Protein AF-T0ZAV3-F1 (afdb_monomer_lite)

Organism: NCBI:txid410659

Foldseek 3Di:
DVVLVVLVVQLVVVLVVVLVVCCVDPPVVVSVVSVVLPVLLPDDCVPDDPVNNVSLVVCVVVDDDSVVSSVVSVVD

InterPro domains:
  IPR002560 Transposase IS204/IS1001/IS1096/IS1165, DDE domain [PF01610] (1-76)

Secondary structure (DSSP, 8-state):
-HHHHHHHHHHHHHHHHHHHHHHHSS-HHHHHHHHHTHHHHHS-GGG--HHHHHHHHHHHHH-SHHHHHHHHHHT-

Sequence (76 aa):
FHVVQAGVQALEKVRRQVWQDLRKLPDQDTARRFKGARWCLLKNPDDLTDDQAATLRKLKRRGGDLWRAYALKEAL

pLDDT: mean 84.02, std 4.94, range [61.59, 90.25]

Structure (mmCIF, N/CA/C/O backbone):
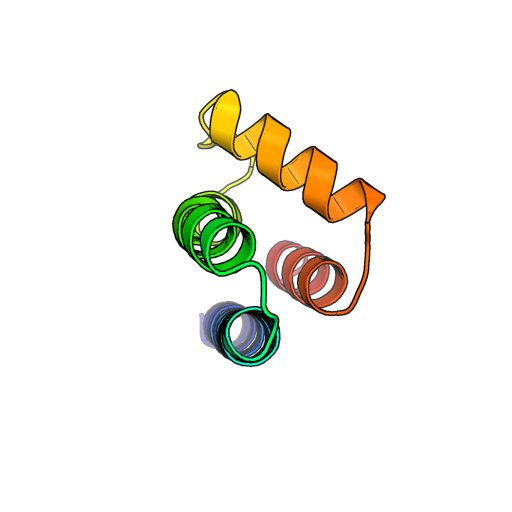data_AF-T0ZAV3-F1
#
_entry.id   AF-T0ZAV3-F1
#
loop_
_atom_site.group_PDB
_atom_site.id
_atom_site.type_symbol
_atom_site.label_atom_id
_atom_site.label_alt_id
_atom_site.label_comp_id
_atom_site.label_asym_id
_atom_site.label_entity_id
_atom_site.label_seq_id
_atom_site.pdbx_PDB_ins_code
_atom_site.Cartn_x
_atom_site.Cartn_y
_atom_site.Cartn_z
_atom_site.occupancy
_atom_site.B_iso_or_equiv
_atom_site.auth_seq_id
_atom_site.auth_comp_id
_atom_site.auth_asym_id
_atom_site.auth_atom_id
_atom_site.pdbx_PDB_model_num
ATOM 1 N N . PHE A 1 1 ? 10.058 2.150 -20.651 1.00 61.59 1 PHE A N 1
ATOM 2 C CA . PHE A 1 1 ? 9.763 3.254 -19.708 1.00 61.59 1 PHE A CA 1
ATOM 3 C C . PHE A 1 1 ? 8.269 3.460 -19.407 1.00 61.59 1 PHE A C 1
ATOM 5 O O . PHE A 1 1 ? 7.948 3.720 -18.258 1.00 61.59 1 PHE A O 1
ATOM 12 N N . HIS A 1 2 ? 7.331 3.283 -20.351 1.00 74.00 2 HIS A N 1
ATOM 13 C CA . HIS A 1 2 ? 5.891 3.517 -20.100 1.00 74.00 2 HIS A CA 1
ATOM 14 C C . HIS A 1 2 ? 5.181 2.456 -19.228 1.00 74.00 2 HIS A C 1
ATOM 16 O O . HIS A 1 2 ? 4.241 2.783 -18.507 1.00 74.00 2 HIS A O 1
ATOM 22 N N . VAL A 1 3 ? 5.636 1.198 -19.257 1.00 77.69 3 VAL A N 1
ATOM 23 C CA . VAL A 1 3 ? 4.994 0.076 -18.539 1.00 77.69 3 VAL A CA 1
ATOM 24 C C . VAL A 1 3 ? 5.133 0.213 -17.017 1.00 77.69 3 VAL A C 1
ATOM 26 O O . VAL A 1 3 ? 4.140 0.135 -16.298 1.00 77.69 3 VAL A O 1
ATOM 29 N N . VAL A 1 4 ? 6.337 0.528 -16.534 1.00 79.25 4 VAL A N 1
ATOM 30 C CA . VAL A 1 4 ? 6.602 0.779 -15.106 1.00 79.25 4 VAL A CA 1
ATOM 31 C C . VAL A 1 4 ? 5.759 1.952 -14.592 1.00 79.25 4 VAL A C 1
ATOM 33 O O . VAL A 1 4 ? 5.143 1.874 -13.529 1.00 79.25 4 VAL A O 1
ATOM 36 N N . GLN A 1 5 ? 5.645 3.027 -15.380 1.00 81.56 5 GLN A N 1
ATOM 37 C CA . GLN A 1 5 ? 4.814 4.179 -15.028 1.00 81.56 5 GLN A CA 1
ATOM 38 C C . GLN A 1 5 ? 3.326 3.806 -14.909 1.00 81.56 5 GLN A C 1
ATOM 40 O O . GLN A 1 5 ? 2.656 4.258 -13.978 1.00 81.56 5 GLN A O 1
ATOM 45 N N . ALA A 1 6 ? 2.809 2.962 -15.806 1.00 83.25 6 ALA A N 1
ATOM 46 C CA . ALA A 1 6 ? 1.437 2.464 -15.724 1.00 83.25 6 ALA A CA 1
ATOM 47 C C . ALA A 1 6 ? 1.206 1.633 -14.447 1.00 83.25 6 ALA A C 1
ATOM 49 O O . ALA A 1 6 ? 0.185 1.813 -13.779 1.00 83.25 6 ALA A O 1
ATOM 50 N N . GLY A 1 7 ? 2.179 0.803 -14.055 1.00 83.94 7 GLY A N 1
ATOM 51 C CA . GLY A 1 7 ? 2.152 0.048 -12.799 1.00 83.94 7 GLY A CA 1
ATOM 52 C C . GLY A 1 7 ? 2.079 0.950 -11.563 1.00 83.94 7 GLY A C 1
ATOM 53 O O . GLY A 1 7 ? 1.223 0.760 -10.696 1.00 83.94 7 GLY A O 1
ATOM 54 N N . VAL A 1 8 ? 2.905 1.999 -11.513 1.00 85.12 8 VAL A N 1
ATOM 55 C CA . VAL A 1 8 ? 2.883 2.990 -10.422 1.00 85.12 8 VAL A CA 1
ATOM 56 C C . VAL A 1 8 ? 1.539 3.725 -10.354 1.00 85.12 8 VAL A C 1
ATOM 58 O O . VAL A 1 8 ? 0.982 3.903 -9.269 1.00 85.12 8 VAL A O 1
ATOM 61 N N . GLN A 1 9 ? 0.978 4.124 -11.498 1.00 87.12 9 GLN A N 1
ATOM 62 C CA . GLN A 1 9 ? -0.325 4.793 -11.540 1.00 87.12 9 GLN A CA 1
ATOM 63 C C . GLN A 1 9 ? -1.469 3.877 -11.088 1.00 87.12 9 GLN A C 1
ATOM 65 O O . GLN A 1 9 ? -2.363 4.324 -10.364 1.00 87.12 9 GLN A O 1
ATOM 70 N N . ALA A 1 10 ? -1.448 2.603 -11.486 1.00 86.75 10 ALA A N 1
ATOM 71 C CA . ALA A 1 10 ? -2.428 1.616 -11.045 1.00 86.75 10 ALA A CA 1
ATOM 72 C C . ALA A 1 10 ? -2.358 1.401 -9.524 1.00 86.75 10 ALA A C 1
ATOM 74 O O . ALA A 1 10 ? -3.389 1.449 -8.848 1.00 86.75 10 ALA A O 1
ATOM 75 N N . LEU A 1 11 ? -1.149 1.265 -8.971 1.00 87.56 11 LEU A N 1
ATOM 76 C CA . LEU A 1 11 ? -0.933 1.149 -7.529 1.00 87.56 11 LEU A CA 1
ATOM 77 C C . LEU A 1 11 ? -1.473 2.368 -6.770 1.00 87.56 11 LEU A C 1
ATOM 79 O O . LEU A 1 11 ? -2.159 2.216 -5.757 1.00 87.56 11 LEU A O 1
ATOM 83 N N . GLU A 1 12 ? -1.224 3.581 -7.268 1.00 88.69 12 GLU A N 1
ATOM 84 C CA . GLU A 1 12 ? -1.697 4.804 -6.615 1.00 88.69 12 GLU A CA 1
ATOM 85 C C . GLU A 1 12 ? -3.231 4.917 -6.624 1.00 88.69 12 GLU A C 1
ATOM 87 O O . GLU A 1 12 ? -3.813 5.375 -5.635 1.00 88.69 12 GLU A O 1
ATOM 92 N N . LYS A 1 13 ? -3.905 4.446 -7.686 1.00 90.25 13 LYS A N 1
ATOM 93 C CA . LYS A 1 13 ? -5.377 4.365 -7.737 1.00 90.25 13 LYS A CA 1
ATOM 94 C C . LYS A 1 13 ? -5.921 3.436 -6.650 1.00 90.25 13 LYS A C 1
ATOM 96 O O . LYS A 1 13 ? -6.779 3.856 -5.873 1.00 90.25 13 LYS A O 1
ATOM 101 N N . VAL A 1 14 ? -5.378 2.220 -6.536 1.00 89.06 14 VAL A N 1
ATOM 102 C CA . VAL A 1 14 ? -5.794 1.247 -5.508 1.00 89.06 14 VAL A CA 1
ATOM 103 C C . VAL A 1 14 ? -5.518 1.786 -4.104 1.00 89.06 14 VAL A C 1
ATOM 105 O O . VAL A 1 14 ? -6.393 1.760 -3.240 1.00 89.06 14 VAL A O 1
ATOM 108 N N . ARG A 1 15 ? -4.335 2.369 -3.872 1.00 89.12 15 ARG A N 1
ATOM 109 C CA . ARG A 1 15 ? -3.979 2.986 -2.584 1.00 89.12 15 ARG A CA 1
ATOM 110 C C . ARG A 1 15 ? -4.952 4.099 -2.196 1.00 89.12 15 ARG A C 1
ATOM 112 O O . ARG A 1 15 ? -5.312 4.223 -1.024 1.00 89.12 15 ARG A O 1
ATOM 119 N N . ARG A 1 16 ? -5.365 4.928 -3.160 1.00 89.56 16 ARG A N 1
ATOM 120 C CA . ARG A 1 16 ? -6.307 6.030 -2.927 1.00 89.56 16 ARG A CA 1
ATOM 121 C C . ARG A 1 16 ? -7.700 5.518 -2.572 1.00 89.56 16 ARG A C 1
ATOM 123 O O . ARG A 1 16 ? -8.286 6.070 -1.645 1.00 89.56 16 ARG A O 1
ATOM 130 N N . GLN A 1 17 ? -8.174 4.467 -3.239 1.00 89.62 17 GLN A N 1
ATOM 131 C CA . GLN A 1 17 ? -9.450 3.824 -2.921 1.00 89.62 17 GLN A CA 1
ATOM 132 C C . GLN A 1 17 ? -9.447 3.268 -1.491 1.00 89.62 17 GLN A C 1
ATOM 134 O O . GLN A 1 17 ? -10.287 3.652 -0.682 1.00 89.62 17 GLN A O 1
ATOM 139 N N . VAL A 1 18 ? -8.423 2.484 -1.131 1.00 87.31 18 VAL A N 1
ATOM 140 C CA . VAL A 1 18 ? -8.283 1.936 0.230 1.00 87.31 18 VAL A CA 1
ATOM 141 C C . VAL A 1 18 ? -8.259 3.051 1.278 1.00 87.31 18 VAL A C 1
ATOM 143 O O . VAL A 1 18 ? -8.937 2.961 2.296 1.00 87.31 18 VAL A O 1
ATOM 146 N N . TRP A 1 19 ? -7.532 4.146 1.032 1.00 87.31 19 TRP A N 1
ATOM 147 C CA . TRP A 1 19 ? -7.524 5.283 1.956 1.00 87.31 19 TRP A CA 1
ATOM 148 C C . TRP A 1 19 ? -8.895 5.960 2.092 1.00 87.31 19 TRP A C 1
ATOM 150 O O . TRP A 1 19 ? -9.267 6.357 3.195 1.00 87.31 19 TRP A O 1
ATOM 160 N N . GLN A 1 20 ? -9.645 6.106 0.996 1.00 90.12 20 GLN A N 1
ATOM 161 C CA . GLN A 1 20 ? -10.999 6.665 1.031 1.00 90.12 20 GLN A CA 1
ATOM 162 C C . GLN A 1 20 ? -11.959 5.778 1.824 1.00 90.12 20 GLN A C 1
ATOM 164 O O . GLN A 1 20 ? -12.754 6.306 2.597 1.00 90.12 20 GLN A O 1
ATOM 169 N N . ASP A 1 21 ? -11.858 4.459 1.685 1.00 88.56 21 ASP A N 1
ATOM 170 C CA . ASP A 1 21 ? -12.708 3.525 2.422 1.00 88.56 21 ASP A CA 1
ATOM 171 C C . ASP A 1 21 ? -12.369 3.505 3.914 1.00 88.56 21 ASP A C 1
ATOM 173 O O . ASP A 1 21 ? -13.272 3.580 4.746 1.00 88.56 21 ASP A O 1
ATOM 177 N N . LEU A 1 22 ? -11.082 3.556 4.273 1.00 86.12 22 LEU A N 1
ATOM 178 C CA . LEU A 1 22 ? -10.660 3.688 5.672 1.00 86.12 22 LEU A CA 1
ATOM 179 C C . LEU A 1 22 ? -11.181 4.970 6.334 1.00 86.12 22 LEU A C 1
ATOM 181 O O . LEU A 1 22 ? -11.463 4.963 7.526 1.00 86.12 22 LEU A O 1
ATOM 185 N N . ARG A 1 23 ? -11.344 6.065 5.582 1.00 89.12 23 ARG A N 1
ATOM 186 C CA . ARG A 1 23 ? -11.899 7.323 6.116 1.00 89.12 23 ARG A CA 1
ATOM 187 C C . ARG A 1 23 ? -13.391 7.259 6.429 1.00 89.12 23 ARG A C 1
ATOM 189 O O . ARG A 1 23 ? -13.866 8.105 7.182 1.00 89.12 23 ARG A O 1
ATOM 196 N N . LYS A 1 24 ? -14.126 6.309 5.847 1.00 90.00 24 LYS A N 1
ATOM 197 C CA . LYS A 1 24 ? -15.554 6.100 6.135 1.00 90.00 24 LYS A CA 1
ATOM 198 C C . LYS A 1 24 ? -15.768 5.335 7.443 1.00 90.00 24 LYS A C 1
ATOM 200 O O . LYS A 1 24 ? -16.882 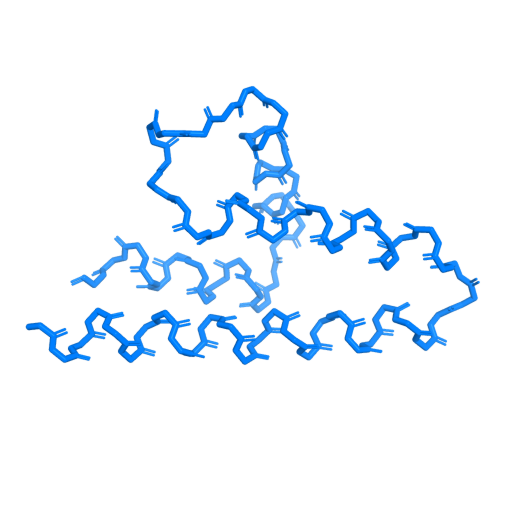5.318 7.953 1.00 90.00 24 LYS A O 1
ATOM 205 N N . LEU A 1 25 ? -14.724 4.695 7.971 1.00 86.50 25 LEU A N 1
ATOM 206 C CA . LEU A 1 25 ? -14.795 3.960 9.227 1.00 86.50 25 LEU A CA 1
ATOM 207 C C . LEU A 1 25 ? -14.761 4.918 10.433 1.00 86.50 25 LEU A C 1
ATOM 209 O 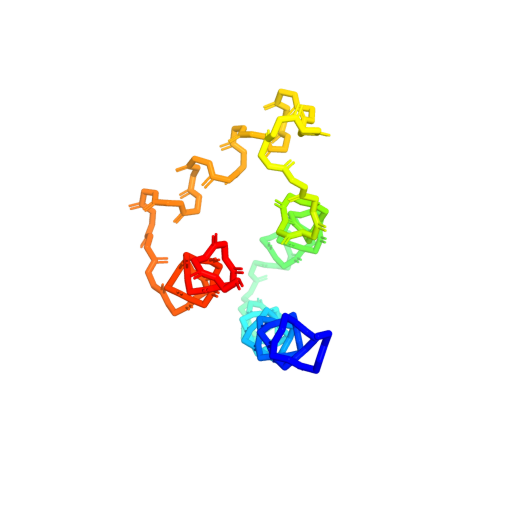O . LEU A 1 25 ? -14.182 6.003 10.341 1.00 86.50 25 LEU A O 1
ATOM 213 N N . PRO A 1 26 ? -15.329 4.521 11.588 1.00 84.75 26 PRO A N 1
ATOM 214 C CA . PRO A 1 26 ? -15.273 5.323 12.813 1.00 84.75 26 PRO A CA 1
ATOM 215 C C . PRO A 1 26 ? -13.837 5.560 13.305 1.00 84.75 26 PRO A C 1
ATOM 217 O O . PRO A 1 26 ? -13.531 6.610 13.865 1.00 84.75 26 PRO A O 1
ATOM 220 N N . ASP A 1 27 ? -12.940 4.600 13.060 1.00 86.44 27 ASP A N 1
ATOM 221 C CA . ASP A 1 27 ? -11.525 4.682 13.426 1.00 86.44 27 ASP A CA 1
ATOM 222 C C . ASP A 1 27 ? -10.719 5.502 12.402 1.00 86.44 27 ASP A C 1
ATOM 224 O O . ASP A 1 27 ? -10.122 4.990 11.448 1.00 86.44 27 ASP A O 1
ATOM 228 N N . GLN A 1 28 ? -10.679 6.812 12.636 1.00 84.69 28 GLN A N 1
ATOM 229 C CA . GLN A 1 28 ? -9.916 7.760 11.823 1.00 84.69 28 GLN A CA 1
ATOM 230 C C . GLN A 1 28 ? -8.393 7.616 11.999 1.00 84.69 28 GLN A C 1
ATOM 232 O O . GLN A 1 28 ? -7.625 8.021 11.116 1.00 84.69 28 GLN A O 1
ATOM 237 N N . ASP A 1 29 ? -7.923 7.018 13.097 1.00 83.69 29 ASP A N 1
ATOM 238 C CA . ASP A 1 29 ? -6.495 6.805 13.333 1.00 83.69 29 ASP A CA 1
ATOM 239 C C . ASP A 1 29 ? -5.936 5.712 12.427 1.00 83.69 29 ASP A C 1
ATOM 241 O O . ASP A 1 29 ? -4.807 5.830 11.935 1.00 83.69 29 ASP A O 1
ATOM 245 N N . THR A 1 30 ? -6.744 4.707 12.087 1.00 79.12 30 THR A N 1
ATOM 246 C CA . THR A 1 30 ? -6.387 3.733 11.049 1.00 79.12 30 THR A CA 1
ATOM 247 C C . THR A 1 30 ? -6.155 4.409 9.691 1.00 79.12 30 THR A C 1
ATOM 249 O O . THR A 1 30 ? -5.152 4.122 9.027 1.00 79.12 30 THR A O 1
ATOM 252 N N . ALA A 1 31 ? -6.993 5.372 9.291 1.00 81.56 31 ALA A N 1
ATOM 253 C CA . ALA A 1 31 ? -6.797 6.117 8.044 1.00 81.56 31 ALA A CA 1
ATOM 254 C C . ALA A 1 31 ? -5.531 7.002 8.067 1.00 81.56 31 ALA A C 1
ATOM 256 O O . ALA A 1 31 ? -4.827 7.108 7.053 1.00 81.56 31 ALA A O 1
ATOM 257 N N . ARG A 1 32 ? -5.201 7.616 9.215 1.00 83.06 32 ARG A N 1
ATOM 258 C CA . ARG A 1 32 ? -3.959 8.396 9.401 1.00 83.06 32 ARG A CA 1
ATOM 259 C C . ARG A 1 32 ? -2.712 7.518 9.321 1.00 83.06 32 ARG A C 1
ATOM 261 O O . ARG A 1 32 ? -1.789 7.844 8.573 1.00 83.06 32 ARG A O 1
ATOM 268 N N . ARG A 1 33 ? -2.702 6.383 10.026 1.00 79.50 33 ARG A N 1
ATOM 269 C CA . ARG A 1 33 ? -1.600 5.404 9.992 1.00 79.50 33 ARG A CA 1
ATOM 270 C C . ARG A 1 33 ? -1.392 4.856 8.579 1.00 79.50 33 ARG A C 1
ATOM 272 O O . ARG A 1 33 ? -0.261 4.791 8.104 1.00 79.50 33 ARG A O 1
ATOM 279 N N . PHE A 1 34 ? -2.478 4.551 7.867 1.00 81.38 34 PHE A N 1
ATOM 280 C CA . PHE A 1 34 ? -2.417 4.107 6.474 1.00 81.38 34 PHE A CA 1
ATOM 281 C C . PHE A 1 34 ? -1.828 5.168 5.532 1.00 81.38 34 PHE A C 1
ATOM 283 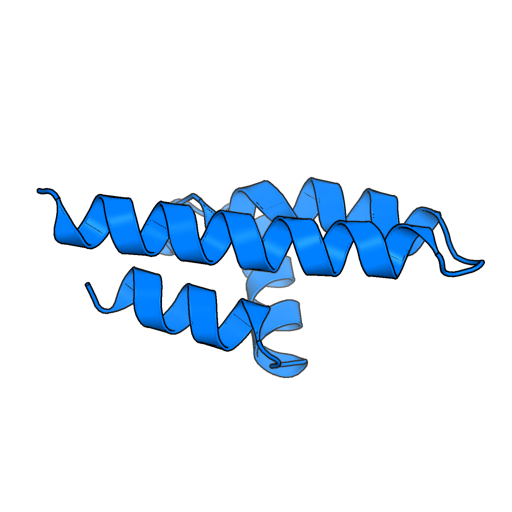O O . PHE A 1 34 ? -1.057 4.840 4.632 1.00 81.38 34 PHE A O 1
ATOM 290 N N . LYS A 1 35 ? -2.127 6.457 5.744 1.00 79.19 35 LYS A N 1
ATOM 291 C CA . LYS A 1 35 ? -1.507 7.542 4.966 1.00 79.19 35 LYS A CA 1
ATOM 292 C C . LYS A 1 35 ? 0.020 7.550 5.127 1.00 79.19 35 LYS A C 1
ATOM 294 O O . LYS A 1 35 ? 0.717 7.741 4.134 1.00 79.19 35 LYS A O 1
ATOM 299 N N . GLY A 1 36 ? 0.529 7.292 6.334 1.00 75.00 36 GLY A N 1
ATOM 300 C CA . GLY A 1 36 ? 1.967 7.149 6.601 1.00 75.00 36 GLY A CA 1
ATOM 301 C C . GLY A 1 36 ? 2.601 5.948 5.888 1.00 75.00 36 GLY A C 1
ATOM 302 O O . GLY A 1 36 ? 3.721 6.048 5.391 1.00 75.00 36 GLY A O 1
ATOM 303 N N . ALA A 1 37 ? 1.850 4.853 5.728 1.00 74.56 37 ALA A N 1
ATOM 304 C CA . ALA A 1 37 ? 2.281 3.658 4.998 1.00 74.56 37 ALA A CA 1
ATOM 305 C C . ALA A 1 37 ? 2.460 3.877 3.483 1.00 74.56 37 ALA A C 1
ATOM 307 O O . ALA A 1 37 ? 3.035 3.033 2.808 1.00 74.56 37 ALA A O 1
ATOM 308 N N . ARG A 1 38 ? 2.025 5.015 2.920 1.00 80.62 38 ARG A N 1
ATOM 309 C CA . ARG A 1 38 ? 2.239 5.352 1.499 1.00 80.62 38 ARG A CA 1
ATOM 310 C C . ARG A 1 38 ? 3.705 5.219 1.083 1.00 80.62 38 ARG A C 1
ATOM 312 O O . ARG A 1 38 ? 3.983 4.753 -0.016 1.00 80.62 38 ARG A O 1
ATOM 319 N N . TRP A 1 39 ? 4.624 5.643 1.946 1.00 75.06 39 TRP A N 1
ATOM 320 C CA . TRP A 1 39 ? 6.043 5.714 1.610 1.00 75.06 39 TRP A CA 1
ATOM 321 C C . TRP A 1 39 ? 6.680 4.347 1.366 1.00 75.06 39 TRP A C 1
ATOM 323 O O . TRP A 1 39 ? 7.594 4.267 0.554 1.00 75.06 39 TRP A O 1
ATOM 333 N N . CYS A 1 40 ? 6.177 3.273 1.987 1.00 80.88 40 CYS A N 1
ATOM 334 C CA . CYS A 1 40 ? 6.730 1.939 1.749 1.00 80.88 40 CYS A CA 1
ATOM 335 C C . CYS A 1 40 ? 6.317 1.330 0.401 1.00 80.88 40 CYS A C 1
ATOM 337 O O . CYS A 1 40 ? 6.950 0.387 -0.050 1.00 80.88 40 CYS A O 1
ATOM 339 N N . LEU A 1 41 ? 5.288 1.871 -0.259 1.00 79.56 41 LEU A N 1
ATOM 340 C CA . LEU A 1 41 ? 4.800 1.377 -1.554 1.00 79.56 41 LEU A CA 1
ATOM 341 C C . LEU A 1 41 ? 5.509 2.034 -2.753 1.00 79.56 41 LEU A C 1
ATOM 343 O O . LEU A 1 41 ? 5.455 1.520 -3.870 1.00 79.56 41 LEU A O 1
ATOM 347 N N . LEU A 1 42 ? 6.142 3.190 -2.531 1.00 78.44 42 LEU A N 1
ATOM 348 C CA . LEU A 1 42 ? 6.747 4.019 -3.581 1.00 78.44 42 LEU A CA 1
ATOM 349 C C . LEU A 1 42 ? 8.262 3.828 -3.724 1.00 78.44 42 LEU A C 1
ATOM 351 O O . LEU A 1 42 ? 8.823 4.271 -4.720 1.00 78.44 42 LEU A O 1
ATOM 355 N N . LYS A 1 43 ? 8.911 3.193 -2.748 1.00 77.94 43 LYS A N 1
ATOM 356 C CA . LYS A 1 43 ? 10.357 2.944 -2.734 1.00 77.94 43 LYS A CA 1
ATOM 357 C C . LYS A 1 43 ? 10.685 1.522 -3.186 1.00 77.94 43 LYS A C 1
ATOM 359 O O . LYS A 1 43 ? 9.812 0.654 -3.117 1.00 77.94 43 LYS A O 1
ATOM 364 N N . ASN A 1 44 ? 11.937 1.295 -3.585 1.00 76.00 44 ASN A N 1
ATOM 365 C CA . ASN A 1 44 ? 12.454 -0.062 -3.731 1.00 76.00 44 ASN A CA 1
ATOM 366 C C . ASN A 1 44 ? 12.501 -0.744 -2.354 1.00 76.00 44 ASN A C 1
ATOM 368 O O . ASN A 1 44 ? 12.737 -0.053 -1.357 1.00 76.00 44 ASN A O 1
ATOM 372 N N . PRO A 1 45 ? 12.304 -2.071 -2.275 1.00 75.94 45 PRO A N 1
ATOM 373 C CA . PRO A 1 45 ? 12.343 -2.815 -1.018 1.00 75.94 45 PRO A CA 1
ATOM 374 C C . PRO A 1 45 ? 13.638 -2.612 -0.222 1.00 75.94 45 PRO A C 1
ATOM 376 O O . PRO A 1 45 ? 13.583 -2.548 1.005 1.00 75.94 45 PRO A O 1
ATOM 379 N N . ASP A 1 46 ? 14.764 -2.455 -0.921 1.00 81.12 46 ASP A N 1
ATOM 380 C CA . ASP A 1 46 ? 16.095 -2.267 -0.329 1.00 81.12 46 ASP A CA 1
ATOM 381 C C . ASP A 1 46 ? 16.304 -0.851 0.246 1.00 81.12 46 ASP A C 1
ATOM 383 O O . ASP A 1 46 ? 17.146 -0.651 1.116 1.00 81.12 46 ASP A O 1
ATOM 387 N N . ASP A 1 47 ? 15.481 0.121 -0.171 1.00 85.44 47 ASP A N 1
ATOM 388 C CA . ASP A 1 47 ? 15.544 1.527 0.265 1.00 85.44 47 ASP A CA 1
ATOM 389 C C . ASP A 1 47 ? 14.570 1.842 1.425 1.00 85.44 47 ASP A C 1
ATOM 391 O O . ASP A 1 47 ? 14.335 3.008 1.796 1.00 85.44 47 ASP A O 1
ATOM 395 N N . LEU A 1 48 ? 13.914 0.812 1.967 1.00 86.31 48 LEU A N 1
ATOM 396 C CA . LEU A 1 48 ? 12.945 0.950 3.048 1.00 86.31 48 LEU A CA 1
ATOM 397 C C . LEU A 1 48 ? 13.647 1.092 4.397 1.00 86.31 48 LEU A C 1
ATOM 399 O O . LEU A 1 48 ? 14.535 0.322 4.740 1.00 86.31 48 LEU A O 1
ATOM 403 N N . THR A 1 49 ? 13.169 2.027 5.219 1.00 88.31 49 THR A N 1
ATOM 404 C CA . THR A 1 49 ? 13.526 2.028 6.645 1.00 88.31 49 THR A CA 1
ATOM 405 C C . THR A 1 49 ? 12.893 0.825 7.351 1.00 88.31 49 THR A C 1
ATOM 407 O O . THR A 1 49 ? 11.893 0.277 6.875 1.00 88.31 49 THR A O 1
ATOM 410 N N . ASP A 1 50 ? 13.400 0.448 8.525 1.00 86.94 50 ASP A N 1
ATOM 411 C CA . ASP A 1 50 ? 12.871 -0.691 9.292 1.00 86.94 50 ASP A CA 1
ATOM 412 C C . ASP A 1 50 ? 11.360 -0.594 9.552 1.00 86.94 50 ASP A C 1
ATOM 414 O O . ASP A 1 50 ? 10.621 -1.568 9.367 1.00 86.94 50 ASP A O 1
ATOM 418 N N . ASP A 1 51 ? 10.868 0.602 9.882 1.00 84.44 51 ASP A N 1
ATOM 419 C CA . ASP A 1 51 ? 9.440 0.870 10.082 1.00 84.44 51 ASP A CA 1
ATOM 420 C C . ASP A 1 51 ? 8.621 0.707 8.795 1.00 84.44 51 ASP A C 1
ATOM 422 O O . ASP A 1 51 ? 7.496 0.183 8.805 1.00 84.44 51 ASP A O 1
ATOM 426 N N . GLN A 1 52 ? 9.181 1.137 7.662 1.00 86.31 52 GLN A N 1
ATOM 427 C CA . GLN A 1 52 ? 8.557 0.996 6.349 1.00 86.31 52 GLN A CA 1
ATOM 428 C C . GLN A 1 52 ? 8.493 -0.479 5.946 1.00 86.31 52 GLN A C 1
ATOM 430 O O . GLN A 1 52 ? 7.427 -0.954 5.542 1.00 86.31 52 GLN A O 1
ATOM 435 N N . ALA A 1 53 ? 9.579 -1.228 6.145 1.00 87.00 53 ALA A N 1
ATOM 436 C CA . ALA A 1 53 ? 9.637 -2.663 5.903 1.00 87.00 53 ALA A CA 1
ATOM 437 C C . ALA A 1 53 ? 8.675 -3.433 6.824 1.00 87.00 53 ALA A C 1
ATOM 439 O O . ALA A 1 53 ? 7.938 -4.311 6.372 1.00 87.00 53 ALA A O 1
ATOM 440 N N . ALA A 1 54 ? 8.599 -3.087 8.113 1.00 87.38 54 ALA A N 1
ATOM 441 C CA . ALA A 1 54 ? 7.650 -3.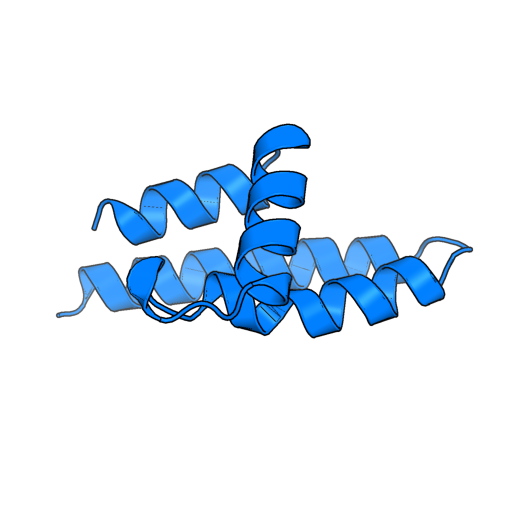686 9.051 1.00 87.38 54 ALA A CA 1
ATOM 442 C C . ALA A 1 54 ? 6.192 -3.426 8.641 1.00 87.38 54 ALA A C 1
ATOM 444 O O . ALA A 1 54 ? 5.346 -4.325 8.724 1.00 87.38 54 ALA A O 1
ATOM 445 N N . THR A 1 55 ? 5.899 -2.221 8.154 1.00 84.81 55 THR A N 1
ATOM 446 C CA . THR A 1 55 ? 4.582 -1.857 7.621 1.00 84.81 55 THR A CA 1
ATOM 447 C C . THR A 1 55 ? 4.259 -2.635 6.347 1.00 84.81 55 THR A C 1
ATOM 449 O O . THR A 1 55 ? 3.167 -3.196 6.238 1.00 84.81 55 THR A O 1
ATOM 452 N N . LEU A 1 56 ? 5.216 -2.762 5.425 1.00 87.00 56 LEU A N 1
ATOM 453 C CA . LEU A 1 56 ? 5.055 -3.551 4.205 1.00 87.00 56 LEU A CA 1
ATOM 454 C C . LEU A 1 56 ? 4.812 -5.038 4.519 1.00 87.00 56 LEU A C 1
ATOM 456 O O . LEU A 1 56 ? 3.909 -5.649 3.954 1.00 87.00 56 LEU A O 1
ATOM 460 N N . ARG A 1 57 ? 5.524 -5.609 5.502 1.00 88.06 57 ARG A N 1
ATOM 461 C CA . ARG A 1 57 ? 5.283 -6.982 5.990 1.00 88.06 57 ARG A CA 1
ATOM 462 C C . ARG A 1 57 ? 3.878 -7.153 6.572 1.00 88.06 57 ARG A C 1
ATOM 464 O O . ARG A 1 57 ? 3.239 -8.175 6.332 1.00 88.06 57 ARG A O 1
ATOM 471 N N . LYS A 1 58 ? 3.375 -6.171 7.331 1.00 86.00 58 LYS A N 1
ATOM 472 C CA . LYS A 1 58 ? 1.985 -6.181 7.832 1.00 86.00 58 LYS A CA 1
ATOM 473 C C . LYS A 1 58 ? 0.984 -6.156 6.674 1.00 86.00 58 LYS A C 1
ATOM 475 O O . LYS A 1 58 ? -0.008 -6.880 6.732 1.00 86.00 58 LYS A O 1
ATOM 480 N N . LEU A 1 59 ? 1.261 -5.373 5.630 1.00 84.00 59 LEU A N 1
ATOM 481 C CA . LEU A 1 59 ? 0.435 -5.310 4.425 1.00 84.00 59 LEU A CA 1
ATOM 482 C C . LEU A 1 59 ? 0.412 -6.653 3.689 1.00 84.00 59 LEU A C 1
ATOM 484 O O . LEU A 1 59 ? -0.662 -7.169 3.405 1.00 84.00 59 LEU A O 1
ATOM 488 N N . LYS A 1 60 ? 1.586 -7.266 3.489 1.00 87.38 60 LYS A N 1
ATOM 489 C CA . LYS A 1 60 ? 1.737 -8.606 2.903 1.00 87.38 60 LYS A CA 1
ATOM 490 C C . LYS A 1 60 ? 0.924 -9.659 3.650 1.00 87.38 60 LYS A C 1
ATOM 492 O O . LYS A 1 60 ? 0.234 -10.450 3.020 1.00 87.38 60 LYS A O 1
ATOM 497 N N . ARG A 1 61 ? 0.976 -9.653 4.988 1.00 87.44 61 ARG A N 1
ATOM 498 C CA . ARG A 1 61 ? 0.215 -10.598 5.825 1.00 87.44 61 ARG A CA 1
ATOM 499 C C . ARG A 1 61 ? -1.298 -10.415 5.718 1.00 87.44 61 ARG A C 1
ATOM 501 O O . ARG A 1 61 ? -2.019 -11.400 5.767 1.00 87.44 61 ARG A O 1
ATOM 508 N N . ARG A 1 62 ? -1.775 -9.171 5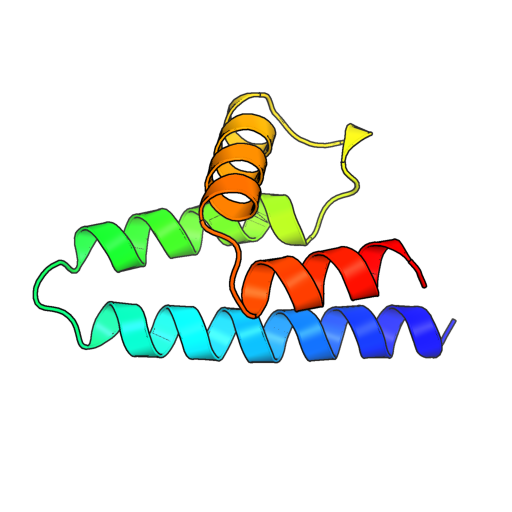.601 1.00 82.94 62 ARG A N 1
ATOM 509 C CA . ARG A 1 62 ? -3.205 -8.877 5.399 1.00 82.94 62 ARG A CA 1
ATOM 510 C C . ARG A 1 62 ? -3.663 -9.168 3.970 1.00 82.94 62 ARG A C 1
ATOM 512 O O . ARG A 1 62 ? -4.836 -9.455 3.763 1.00 82.94 62 ARG A O 1
ATOM 519 N N . GLY A 1 63 ? -2.750 -9.101 3.002 1.00 81.12 63 GLY A N 1
ATOM 520 C CA . GLY A 1 63 ? -3.048 -9.308 1.593 1.00 81.12 63 GLY A CA 1
ATOM 521 C C . GLY A 1 63 ? -3.994 -8.240 1.038 1.00 81.12 63 GLY A C 1
ATOM 522 O O . GLY A 1 63 ? -3.931 -7.067 1.411 1.00 81.12 63 GLY A O 1
ATOM 523 N N . GLY A 1 64 ? -4.863 -8.658 0.119 1.00 86.94 64 GLY A N 1
ATOM 524 C CA . GLY A 1 64 ? -5.835 -7.786 -0.538 1.00 86.94 64 GLY A CA 1
ATOM 525 C C . GLY A 1 64 ? -5.281 -7.047 -1.755 1.00 86.94 64 GLY A C 1
ATOM 526 O O . GLY A 1 64 ? -4.136 -7.235 -2.175 1.00 86.94 64 GLY A O 1
ATOM 527 N N . ASP A 1 65 ? -6.125 -6.206 -2.341 1.00 85.88 65 ASP A N 1
ATOM 528 C CA . ASP A 1 65 ? -5.878 -5.640 -3.671 1.00 85.88 65 ASP A CA 1
ATOM 529 C C . ASP A 1 65 ? -4.685 -4.692 -3.701 1.00 85.88 65 ASP A C 1
ATOM 531 O O . ASP A 1 65 ? -3.953 -4.648 -4.685 1.00 85.88 65 ASP A O 1
ATOM 535 N N . LEU A 1 66 ? -4.413 -4.004 -2.592 1.00 85.88 66 LEU A N 1
ATOM 536 C CA . LEU A 1 66 ? -3.236 -3.151 -2.476 1.00 85.88 66 LEU A CA 1
ATOM 537 C C . LEU A 1 66 ? -1.928 -3.948 -2.492 1.00 85.88 66 LEU A C 1
ATOM 539 O O . LEU A 1 66 ? -0.960 -3.514 -3.110 1.00 85.88 66 LEU A O 1
ATOM 543 N N . TRP A 1 67 ? -1.899 -5.116 -1.843 1.00 88.62 67 TRP A N 1
ATOM 544 C CA . TRP A 1 67 ? -0.732 -5.996 -1.882 1.00 88.62 67 TRP A CA 1
ATOM 545 C C . TRP A 1 67 ? -0.535 -6.596 -3.278 1.00 88.62 67 TRP A C 1
ATOM 547 O O . TRP A 1 67 ? 0.587 -6.621 -3.776 1.00 88.62 67 TRP A O 1
ATOM 557 N N . ARG A 1 68 ? -1.619 -7.022 -3.940 1.00 87.56 68 ARG A N 1
ATOM 558 C CA . ARG A 1 68 ? -1.564 -7.529 -5.323 1.00 87.56 68 ARG A CA 1
ATOM 559 C C . ARG A 1 68 ? -1.076 -6.462 -6.302 1.00 87.56 68 ARG A C 1
ATOM 561 O O . ARG A 1 68 ? -0.210 -6.746 -7.121 1.00 87.56 68 ARG A O 1
ATOM 568 N N . ALA A 1 69 ? -1.588 -5.237 -6.185 1.00 87.06 69 ALA A N 1
ATOM 569 C CA . ALA A 1 69 ? -1.155 -4.111 -7.006 1.00 87.06 69 ALA A CA 1
ATOM 570 C C . ALA A 1 69 ? 0.326 -3.773 -6.778 1.00 87.06 69 ALA A C 1
ATOM 572 O O . ALA A 1 69 ? 1.039 -3.482 -7.734 1.00 87.06 69 ALA A O 1
ATOM 573 N N . TYR A 1 70 ? 0.798 -3.845 -5.529 1.00 87.81 70 TYR A N 1
ATOM 574 C CA . TYR A 1 70 ? 2.211 -3.647 -5.208 1.00 87.81 70 TYR A CA 1
ATOM 575 C C . TYR A 1 70 ? 3.086 -4.749 -5.819 1.00 87.81 70 TYR A C 1
ATOM 577 O O . TYR A 1 70 ? 4.044 -4.438 -6.513 1.00 87.81 70 TYR A O 1
ATOM 585 N N . ALA A 1 71 ? 2.720 -6.022 -5.647 1.00 87.12 71 ALA A N 1
ATOM 586 C CA . ALA A 1 71 ? 3.463 -7.146 -6.217 1.00 87.12 71 ALA A CA 1
ATOM 587 C C . ALA A 1 71 ? 3.530 -7.095 -7.752 1.00 87.12 71 ALA A C 1
ATOM 589 O O . ALA A 1 71 ? 4.572 -7.388 -8.325 1.00 87.12 71 ALA A O 1
ATOM 590 N N . LEU A 1 72 ? 2.441 -6.682 -8.409 1.00 87.00 72 LEU A N 1
ATOM 591 C CA . LEU A 1 72 ? 2.431 -6.467 -9.854 1.00 87.00 72 LEU A CA 1
ATOM 592 C C . LEU A 1 72 ? 3.392 -5.344 -10.252 1.00 87.00 72 LEU A C 1
ATOM 594 O O . LEU A 1 72 ? 4.151 -5.515 -11.191 1.00 87.00 72 LEU A O 1
ATOM 598 N N . LYS A 1 73 ? 3.389 -4.219 -9.527 1.00 84.88 73 LYS A N 1
ATOM 599 C CA . LYS A 1 73 ? 4.293 -3.087 -9.780 1.00 84.88 73 LYS A CA 1
ATOM 600 C C . LYS A 1 73 ? 5.770 -3.469 -9.628 1.00 84.88 73 LYS A C 1
ATOM 602 O O . LYS A 1 73 ? 6.575 -2.968 -10.398 1.00 84.88 73 LYS A O 1
ATOM 607 N N . GLU A 1 74 ? 6.116 -4.339 -8.682 1.00 85.25 74 GLU A N 1
ATOM 608 C CA . GLU A 1 74 ? 7.495 -4.829 -8.493 1.00 85.25 74 GLU A CA 1
ATOM 609 C C . GLU A 1 74 ? 7.922 -5.882 -9.534 1.00 85.25 74 GLU A C 1
ATOM 611 O O . GLU A 1 74 ? 9.100 -6.208 -9.623 1.00 85.25 74 GLU A O 1
ATOM 616 N N . ALA A 1 75 ? 6.983 -6.433 -10.310 1.00 83.06 75 ALA A N 1
ATOM 617 C CA . ALA A 1 75 ? 7.251 -7.439 -11.340 1.00 83.06 75 ALA A CA 1
ATOM 618 C C . ALA A 1 75 ? 7.355 -6.858 -12.769 1.00 83.06 75 ALA A C 1
ATOM 620 O O . ALA A 1 75 ? 7.475 -7.631 -13.721 1.00 83.06 75 ALA A O 1
ATOM 621 N N . LEU A 1 76 ? 7.262 -5.528 -12.923 1.00 79.75 76 LEU A N 1
ATOM 622 C CA . LEU A 1 76 ? 7.321 -4.785 -14.196 1.00 79.75 76 LEU A CA 1
ATOM 623 C C . LEU A 1 76 ? 8.669 -4.089 -14.387 1.00 79.75 76 LEU A C 1
ATOM 625 O O . LEU A 1 76 ? 9.071 -3.957 -15.566 1.00 79.75 76 LEU A O 1
#

Radius of gyration: 12.43 Å; chains: 1; bounding box: 32×19×34 Å